Protein AF-A0A6B0ZQ86-F1 (afdb_monomer_lite)

Sequence (66 aa):
MSRLAEIQQAILVLPEAEQAQLREWFSELDWERWDRQIEADADEGALDFLVADALEAKEDGTLQEL

Structure (mmCIF, N/CA/C/O backbone):
data_AF-A0A6B0ZQ86-F1
#
_entry.id   AF-A0A6B0ZQ86-F1
#
loop_
_atom_site.group_PDB
_atom_site.id
_atom_site.type_symbol
_atom_site.label_atom_id
_atom_site.label_alt_id
_atom_site.label_comp_id
_atom_site.label_asym_id
_atom_site.label_entity_id
_atom_site.label_seq_id
_atom_site.pdbx_PDB_ins_code
_atom_site.Cartn_x
_atom_site.Cartn_y
_atom_site.Cartn_z
_atom_site.occupancy
_atom_site.B_iso_or_equiv
_atom_site.auth_seq_id
_atom_site.auth_comp_id
_atom_site.auth_asym_id
_atom_site.auth_atom_id
_atom_site.pdbx_PDB_model_num
ATOM 1 N N . MET A 1 1 ? 10.738 -22.717 -19.658 1.00 72.19 1 MET A N 1
ATOM 2 C CA . MET A 1 1 ? 10.890 -21.718 -18.578 1.00 72.19 1 MET A CA 1
ATOM 3 C C . MET A 1 1 ? 9.537 -21.520 -17.913 1.00 72.19 1 MET A C 1
ATOM 5 O O . MET A 1 1 ? 8.545 -21.947 -18.490 1.00 72.19 1 MET A O 1
ATOM 9 N N . SER A 1 2 ? 9.478 -20.980 -16.693 1.00 95.69 2 SER A N 1
ATOM 10 C CA . SER A 1 2 ? 8.191 -20.638 -16.075 1.00 95.69 2 SER A CA 1
ATOM 11 C C . SER A 1 2 ? 7.696 -19.292 -16.608 1.00 95.69 2 SER A C 1
ATOM 13 O O . SER A 1 2 ? 8.505 -18.425 -16.935 1.00 95.69 2 SER A O 1
ATOM 15 N N . ARG A 1 3 ? 6.374 -19.090 -16.619 1.00 95.94 3 ARG A N 1
ATOM 16 C CA . ARG A 1 3 ? 5.755 -17.803 -16.982 1.00 95.94 3 ARG A CA 1
ATOM 17 C C . ARG A 1 3 ? 6.319 -16.636 -16.162 1.00 95.94 3 ARG A C 1
ATOM 19 O O . ARG A 1 3 ? 6.501 -15.544 -16.682 1.00 95.94 3 ARG A O 1
ATOM 26 N N . LEU A 1 4 ? 6.616 -16.872 -14.883 1.00 95.81 4 LEU A N 1
ATOM 27 C CA . LEU A 1 4 ? 7.217 -15.862 -14.012 1.00 95.81 4 LEU A CA 1
ATOM 28 C C . LEU A 1 4 ? 8.625 -15.473 -14.482 1.00 95.81 4 LEU A C 1
ATOM 30 O O . LEU A 1 4 ? 8.929 -14.288 -14.562 1.00 95.81 4 LEU A O 1
ATOM 34 N N . ALA A 1 5 ? 9.459 -16.457 -14.829 1.00 96.38 5 ALA A N 1
ATOM 35 C CA . ALA A 1 5 ? 10.809 -16.195 -15.317 1.00 96.38 5 ALA A CA 1
ATOM 36 C C . ALA A 1 5 ? 10.797 -15.407 -16.639 1.00 96.38 5 ALA A C 1
ATOM 38 O O . ALA A 1 5 ? 11.636 -14.536 -16.844 1.00 96.38 5 ALA A O 1
ATOM 39 N N . GLU A 1 6 ? 9.829 -15.672 -17.519 1.00 96.81 6 GLU A N 1
ATOM 40 C CA . GLU A 1 6 ? 9.654 -14.931 -18.775 1.00 96.81 6 GLU A CA 1
ATOM 41 C C . GLU A 1 6 ? 9.272 -13.466 -18.528 1.00 96.81 6 GLU A C 1
ATOM 43 O O . GLU A 1 6 ? 9.853 -12.573 -19.139 1.00 96.81 6 GLU A O 1
ATOM 48 N N . ILE A 1 7 ? 8.360 -13.206 -17.585 1.00 95.88 7 ILE A N 1
ATOM 49 C CA . ILE A 1 7 ? 7.972 -11.842 -17.194 1.00 95.88 7 ILE A CA 1
ATOM 50 C C . ILE A 1 7 ? 9.158 -11.097 -16.572 1.00 95.88 7 ILE A C 1
ATOM 52 O O . ILE A 1 7 ? 9.415 -9.952 -16.928 1.00 95.88 7 ILE A O 1
ATOM 56 N N . GLN A 1 8 ? 9.918 -11.745 -15.685 1.00 95.75 8 GLN A N 1
ATOM 57 C CA . GLN A 1 8 ? 11.105 -11.139 -15.075 1.00 95.75 8 GLN A CA 1
ATOM 58 C C . GLN A 1 8 ? 12.141 -10.742 -16.130 1.00 95.75 8 GLN A C 1
ATOM 60 O O . GLN A 1 8 ? 12.657 -9.629 -16.088 1.00 95.75 8 GLN A O 1
ATOM 65 N N . GLN A 1 9 ? 12.403 -11.613 -17.108 1.00 96.31 9 GLN A N 1
ATOM 66 C CA . GLN A 1 9 ? 13.316 -11.289 -18.205 1.00 96.31 9 GLN A CA 1
ATOM 67 C C . GLN A 1 9 ? 12.790 -10.153 -19.084 1.00 96.31 9 GLN A C 1
ATOM 69 O O . GLN A 1 9 ? 13.563 -9.280 -19.466 1.00 96.31 9 GLN A O 1
ATOM 74 N N . ALA A 1 10 ? 11.484 -10.129 -19.367 1.00 96.19 10 ALA A N 1
ATOM 75 C CA . ALA A 1 10 ? 10.868 -9.038 -20.112 1.00 96.19 10 ALA A CA 1
ATOM 76 C C . ALA A 1 10 ? 11.032 -7.694 -19.388 1.00 96.19 10 ALA A C 1
ATOM 78 O O . ALA A 1 10 ? 11.369 -6.712 -20.033 1.00 96.19 10 ALA A O 1
ATOM 79 N N . ILE A 1 11 ? 10.876 -7.660 -18.059 1.00 96.19 11 ILE A N 1
ATOM 80 C CA . ILE A 1 11 ? 11.065 -6.445 -17.250 1.00 96.19 11 ILE A CA 1
ATOM 81 C C . ILE A 1 11 ? 12.523 -5.965 -17.291 1.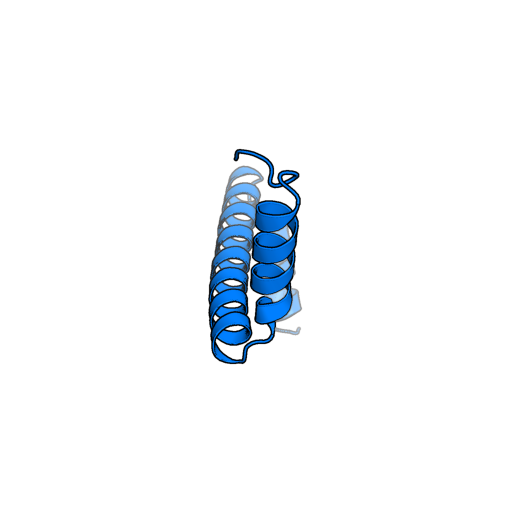00 96.19 11 ILE A C 1
ATOM 83 O O . ILE A 1 11 ? 12.769 -4.768 -17.418 1.00 96.19 11 ILE A O 1
ATOM 87 N N . LEU A 1 12 ? 13.494 -6.882 -17.215 1.00 96.00 12 LEU A N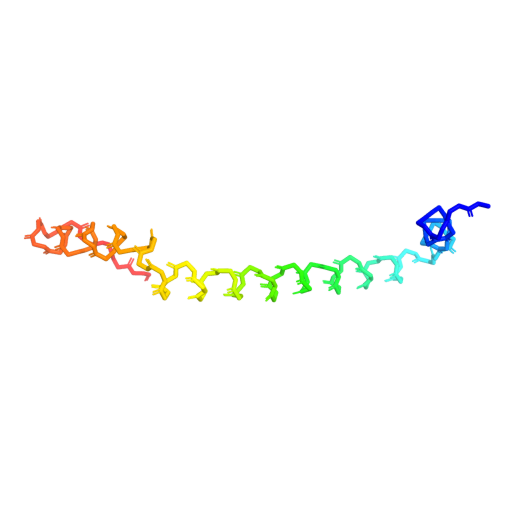 1
ATOM 88 C CA . LEU A 1 12 ? 14.922 -6.538 -17.189 1.00 96.00 12 LEU A CA 1
ATOM 89 C C . LEU A 1 12 ? 15.422 -5.875 -18.478 1.00 96.00 12 LEU A C 1
ATOM 91 O O . LEU A 1 12 ? 16.410 -5.145 -18.434 1.00 96.00 12 LEU A O 1
ATOM 95 N N . VAL A 1 13 ? 14.768 -6.130 -19.614 1.00 97.25 13 VAL A N 1
ATOM 96 C CA . VAL A 1 13 ? 15.141 -5.534 -20.906 1.00 97.25 13 VAL A CA 1
ATOM 97 C C . VAL A 1 13 ? 14.400 -4.229 -21.213 1.00 97.25 13 VAL A C 1
ATOM 99 O O . VAL A 1 13 ? 14.684 -3.608 -22.237 1.00 97.25 13 VAL A O 1
ATOM 102 N N . LEU A 1 14 ? 13.472 -3.796 -20.351 1.00 97.56 14 LEU A N 1
ATOM 103 C CA . LEU A 1 14 ? 12.756 -2.532 -20.530 1.00 97.56 14 LEU A CA 1
ATOM 104 C C . LEU A 1 14 ? 13.681 -1.326 -20.299 1.00 97.56 14 LEU A C 1
ATOM 106 O O . LEU A 1 14 ? 14.545 -1.373 -19.415 1.00 97.56 14 LEU A O 1
ATOM 110 N N . PRO A 1 15 ? 13.465 -0.207 -21.011 1.00 98.06 15 PRO A N 1
ATOM 111 C CA . PRO A 1 15 ? 14.061 1.077 -20.662 1.00 98.06 15 PRO A CA 1
ATOM 112 C C . PRO A 1 15 ? 13.713 1.497 -19.229 1.00 98.06 15 PRO A C 1
ATOM 114 O O . PRO A 1 15 ? 12.632 1.201 -18.724 1.00 98.06 15 PRO A O 1
ATOM 117 N N . GLU A 1 16 ? 14.594 2.265 -18.587 1.00 96.62 16 GLU A N 1
ATOM 118 C CA . GLU A 1 16 ? 14.411 2.709 -17.196 1.00 96.62 16 GLU A CA 1
ATOM 119 C C . GLU A 1 16 ? 13.083 3.453 -16.964 1.00 96.62 16 GLU A C 1
ATOM 121 O O . GLU A 1 16 ? 12.433 3.256 -15.937 1.00 96.62 16 GLU A O 1
ATOM 126 N N . ALA A 1 17 ? 12.636 4.249 -17.941 1.00 97.81 17 ALA A N 1
ATOM 127 C CA . ALA A 1 17 ? 11.354 4.951 -17.881 1.00 97.81 17 ALA A CA 1
ATOM 128 C C . ALA A 1 17 ? 10.152 3.990 -17.835 1.00 97.81 17 ALA A C 1
ATOM 130 O O . ALA A 1 17 ? 9.215 4.208 -17.071 1.00 97.81 17 ALA A O 1
ATOM 131 N N . GLU A 1 18 ? 10.189 2.905 -18.608 1.00 97.81 18 GLU A N 1
ATOM 132 C CA . GLU A 1 18 ? 9.126 1.895 -18.618 1.00 97.81 18 GLU A CA 1
ATOM 133 C C . GLU A 1 18 ? 9.171 1.032 -17.351 1.00 97.81 18 GLU A C 1
ATOM 135 O O . GLU A 1 18 ? 8.130 0.684 -16.798 1.00 97.81 18 GLU A O 1
ATOM 140 N N . GLN A 1 19 ? 10.367 0.758 -16.815 1.00 97.06 19 GLN A N 1
ATOM 141 C CA . GLN A 1 19 ? 10.498 0.124 -15.500 1.00 97.06 19 GLN A CA 1
ATOM 142 C C . GLN A 1 19 ? 9.911 0.998 -14.384 1.00 97.06 19 GLN A C 1
ATOM 144 O O . GLN A 1 19 ? 9.314 0.472 -13.446 1.00 97.06 19 GLN A O 1
ATOM 149 N N . ALA A 1 20 ? 10.073 2.323 -14.463 1.00 96.88 20 ALA A N 1
ATOM 150 C CA . ALA A 1 20 ? 9.483 3.251 -13.503 1.00 96.88 20 ALA A CA 1
ATOM 151 C C . ALA A 1 20 ? 7.948 3.233 -13.565 1.00 96.88 20 ALA A C 1
ATOM 153 O O . ALA A 1 20 ? 7.319 3.066 -12.523 1.00 96.88 20 ALA A O 1
ATOM 154 N N . GLN A 1 21 ? 7.367 3.294 -14.768 1.00 97.81 21 GLN A N 1
ATOM 155 C CA . GLN A 1 21 ? 5.915 3.171 -14.964 1.00 97.81 21 GLN A CA 1
ATOM 156 C C . GLN A 1 21 ? 5.377 1.832 -14.444 1.00 97.81 21 GLN A C 1
ATOM 158 O O . GLN A 1 21 ? 4.331 1.782 -13.805 1.00 97.81 21 GLN A O 1
ATOM 163 N N . LEU A 1 22 ? 6.112 0.735 -14.660 1.00 97.19 22 LEU A N 1
ATOM 164 C CA . LEU A 1 22 ? 5.714 -0.580 -14.160 1.00 97.19 22 LEU A CA 1
ATOM 165 C C . LEU A 1 22 ? 5.724 -0.647 -12.627 1.00 97.19 22 LEU A C 1
ATOM 167 O O . LEU A 1 22 ? 4.843 -1.274 -12.045 1.00 97.19 22 LEU A O 1
ATOM 171 N N . ARG A 1 23 ? 6.696 -0.004 -11.965 1.00 96.50 23 ARG A N 1
ATOM 172 C CA . ARG A 1 23 ? 6.720 0.093 -10.495 1.00 96.50 23 ARG A CA 1
ATOM 173 C C . ARG A 1 23 ? 5.551 0.911 -9.956 1.00 96.50 23 ARG A C 1
ATOM 175 O O . ARG A 1 23 ? 4.973 0.517 -8.948 1.00 96.50 23 ARG A O 1
ATOM 182 N N . GLU A 1 24 ? 5.223 2.021 -10.608 1.00 97.94 24 GLU A N 1
ATOM 183 C CA . GLU A 1 24 ? 4.084 2.870 -10.241 1.00 97.94 24 GLU A CA 1
ATOM 184 C C . GLU A 1 24 ? 2.774 2.085 -10.333 1.00 97.94 24 GLU A C 1
ATOM 186 O O . GLU A 1 24 ? 2.108 1.893 -9.319 1.00 97.94 24 GLU A O 1
ATOM 191 N N . TRP A 1 25 ? 2.497 1.491 -11.494 1.00 97.56 25 TRP A N 1
ATOM 192 C CA . TRP A 1 25 ? 1.314 0.658 -11.704 1.00 97.56 25 TRP A CA 1
ATOM 193 C C . TRP A 1 25 ? 1.213 -0.512 -10.711 1.00 97.56 25 TRP A C 1
ATOM 195 O O . TRP A 1 25 ? 0.138 -0.815 -10.197 1.00 97.56 25 TRP A O 1
ATOM 205 N N . PHE A 1 26 ? 2.327 -1.191 -10.416 1.00 96.69 26 PHE A N 1
ATOM 206 C CA . PHE A 1 26 ? 2.304 -2.297 -9.456 1.00 96.69 26 PHE A CA 1
ATOM 207 C C . PHE A 1 26 ? 2.004 -1.808 -8.033 1.00 96.69 26 PHE A C 1
ATOM 209 O O . PHE A 1 26 ? 1.311 -2.491 -7.284 1.00 96.69 26 PHE A O 1
ATOM 216 N N . SER A 1 27 ? 2.488 -0.614 -7.679 1.00 97.56 27 SER A N 1
ATOM 217 C CA . SER A 1 27 ? 2.200 0.007 -6.385 1.00 97.56 27 SER A CA 1
ATOM 218 C C . SER A 1 27 ? 0.722 0.386 -6.280 1.00 97.56 27 SER A C 1
ATOM 220 O O . SER A 1 27 ? 0.106 0.110 -5.258 1.00 97.56 27 SER A O 1
ATOM 222 N N . GLU A 1 28 ? 0.129 0.949 -7.337 1.00 98.00 28 GLU A N 1
ATOM 223 C CA . GLU A 1 28 ? -1.316 1.223 -7.416 1.00 98.00 28 GLU A CA 1
ATOM 224 C C . GLU A 1 28 ? -2.149 -0.052 -7.243 1.00 98.00 28 GLU A C 1
ATOM 226 O O . GLU A 1 28 ? -3.106 -0.069 -6.475 1.00 98.00 28 GLU A O 1
ATOM 231 N N .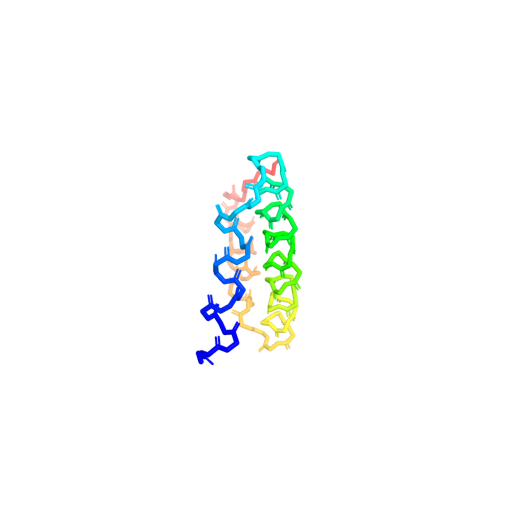 LEU A 1 29 ? -1.748 -1.153 -7.884 1.00 97.25 29 LEU A N 1
ATOM 232 C CA . LEU A 1 29 ? -2.431 -2.439 -7.733 1.00 97.25 29 LEU A CA 1
ATOM 233 C C . LEU A 1 29 ? -2.392 -2.959 -6.289 1.00 97.25 29 LEU A C 1
ATOM 235 O O . LEU A 1 29 ? -3.351 -3.580 -5.824 1.00 97.25 29 LEU A O 1
ATOM 239 N N . ASP A 1 30 ? -1.278 -2.756 -5.589 1.00 97.88 30 ASP A N 1
ATOM 240 C CA . ASP A 1 30 ? -1.163 -3.133 -4.184 1.00 97.88 30 ASP A CA 1
ATOM 241 C C . ASP A 1 30 ? -1.988 -2.204 -3.281 1.00 97.88 30 ASP A C 1
ATOM 243 O O . ASP A 1 30 ? -2.631 -2.704 -2.357 1.00 97.88 30 ASP A O 1
ATOM 247 N N . TRP A 1 31 ? -2.087 -0.906 -3.596 1.00 97.88 31 TRP A N 1
ATOM 248 C CA . TRP A 1 31 ? -3.023 0.009 -2.929 1.00 97.88 31 TRP A CA 1
ATOM 249 C C . TRP A 1 31 ? -4.479 -0.441 -3.094 1.00 97.88 31 TRP A C 1
ATOM 251 O O . TRP A 1 31 ? -5.177 -0.597 -2.100 1.00 97.88 31 TRP A O 1
ATOM 261 N N . GLU A 1 32 ? -4.918 -0.787 -4.308 1.00 97.75 32 GLU A N 1
ATOM 262 C CA . GLU A 1 32 ? -6.282 -1.292 -4.553 1.00 97.75 32 GLU A CA 1
ATOM 263 C C . GLU A 1 32 ? -6.590 -2.609 -3.816 1.00 97.75 32 GLU A C 1
ATOM 265 O O . GLU A 1 32 ? -7.745 -2.953 -3.544 1.00 97.75 32 GLU A O 1
ATOM 270 N N . ARG A 1 33 ? -5.571 -3.433 -3.555 1.00 97.50 33 ARG A N 1
ATOM 271 C CA . ARG A 1 33 ? -5.729 -4.641 -2.731 1.00 97.50 33 ARG A CA 1
ATOM 272 C C . ARG A 1 33 ? -5.842 -4.284 -1.262 1.00 97.50 33 ARG A C 1
ATOM 274 O O . ARG A 1 33 ? -6.646 -4.902 -0.572 1.00 97.50 33 ARG A O 1
ATOM 281 N N . TRP A 1 34 ? -5.044 -3.324 -0.813 1.00 97.81 34 TRP A N 1
ATOM 282 C CA . TRP A 1 34 ? -5.052 -2.864 0.563 1.00 97.81 34 TRP A CA 1
ATOM 283 C C . TRP A 1 34 ? -6.378 -2.195 0.920 1.00 97.81 34 TRP A C 1
ATOM 285 O O . TRP A 1 34 ? -6.960 -2.558 1.934 1.00 97.81 34 TRP A O 1
ATOM 295 N N . ASP A 1 35 ? -6.922 -1.351 0.041 1.00 97.94 35 ASP A N 1
ATOM 296 C CA . ASP A 1 35 ? -8.246 -0.742 0.217 1.00 97.94 35 ASP A CA 1
ATOM 297 C C . ASP A 1 35 ? -9.328 -1.812 0.408 1.00 97.94 35 ASP A C 1
ATOM 299 O O . ASP A 1 35 ? -10.062 -1.798 1.393 1.00 97.94 35 ASP A O 1
ATOM 303 N N . ARG A 1 36 ? -9.362 -2.819 -0.474 1.00 97.50 36 ARG A N 1
ATOM 304 C CA . ARG A 1 36 ? -10.320 -3.932 -0.359 1.00 97.50 36 ARG A CA 1
ATOM 305 C C . ARG A 1 36 ? -10.131 -4.760 0.905 1.00 97.50 36 ARG A C 1
ATOM 307 O O . ARG A 1 36 ? -11.102 -5.300 1.426 1.00 97.50 36 ARG A O 1
ATOM 314 N N . GLN A 1 37 ? -8.893 -4.917 1.365 1.00 97.69 37 GLN A N 1
ATOM 315 C CA . GLN A 1 37 ? -8.622 -5.629 2.606 1.00 97.69 37 GLN A CA 1
ATOM 316 C C . GLN A 1 37 ? -9.103 -4.823 3.815 1.00 97.69 37 GLN A C 1
ATOM 318 O O . GLN A 1 37 ? -9.745 -5.395 4.684 1.00 97.69 37 GLN A O 1
ATOM 323 N N . ILE A 1 38 ? -8.858 -3.511 3.847 1.00 96.94 38 ILE A N 1
ATOM 324 C CA . ILE A 1 38 ? -9.363 -2.629 4.907 1.00 96.94 38 ILE A CA 1
ATOM 325 C C . ILE A 1 38 ? -10.890 -2.664 4.955 1.00 96.94 38 ILE A C 1
ATOM 327 O O . ILE A 1 38 ? -11.452 -2.759 6.041 1.00 96.94 38 ILE A O 1
ATOM 331 N N . GLU A 1 39 ? -11.561 -2.606 3.802 1.00 97.50 39 GLU A N 1
ATOM 332 C CA . GLU A 1 39 ? -13.022 -2.708 3.728 1.00 97.50 39 GLU A CA 1
ATOM 333 C C . GLU A 1 39 ? -13.524 -4.035 4.310 1.00 97.50 39 GLU A C 1
ATOM 335 O O . GLU A 1 39 ? -14.428 -4.037 5.141 1.00 97.50 39 GLU A O 1
ATOM 340 N N . ALA A 1 40 ? -12.903 -5.157 3.934 1.00 97.75 40 ALA A N 1
ATOM 341 C CA . ALA A 1 40 ? -13.266 -6.467 4.469 1.00 97.75 40 ALA A CA 1
ATOM 342 C C . ALA A 1 40 ? -13.013 -6.569 5.984 1.00 97.75 40 ALA A C 1
ATOM 344 O O . ALA A 1 40 ? -13.886 -7.013 6.725 1.00 97.75 40 ALA A O 1
ATOM 345 N N . ASP A 1 41 ? -11.852 -6.112 6.454 1.00 97.62 41 ASP A N 1
ATOM 346 C CA . ASP A 1 41 ? -11.485 -6.117 7.873 1.00 97.62 41 ASP A CA 1
ATOM 347 C C . ASP A 1 41 ? -12.436 -5.220 8.693 1.00 97.62 41 ASP A C 1
ATOM 349 O O . ASP A 1 41 ? -12.785 -5.548 9.830 1.00 97.62 41 ASP A O 1
ATOM 353 N N . ALA A 1 42 ? -12.891 -4.100 8.121 1.00 96.00 42 ALA A N 1
ATOM 354 C CA . ALA A 1 42 ? -13.901 -3.236 8.726 1.00 96.00 42 ALA A CA 1
ATOM 355 C C . ALA A 1 42 ? -15.267 -3.934 8.815 1.00 96.00 42 ALA A C 1
ATOM 357 O O . ALA A 1 42 ? -15.885 -3.920 9.879 1.00 96.00 42 ALA A O 1
ATOM 358 N N . ASP A 1 43 ? -15.717 -4.583 7.738 1.00 96.56 43 ASP A N 1
ATOM 359 C CA . ASP A 1 43 ? -16.986 -5.322 7.707 1.00 96.56 43 ASP A CA 1
ATOM 360 C C . ASP A 1 43 ? -16.990 -6.521 8.674 1.00 96.56 43 ASP A C 1
ATOM 362 O O . ASP A 1 43 ? -18.029 -6.873 9.240 1.00 96.56 43 ASP A O 1
ATOM 366 N N . GLU A 1 44 ? -15.830 -7.141 8.897 1.00 97.75 44 GLU A N 1
ATOM 367 C CA . GLU A 1 44 ? -15.636 -8.229 9.863 1.00 97.75 44 GLU A CA 1
ATOM 368 C C . GLU A 1 44 ? -15.504 -7.739 11.321 1.00 97.75 44 GLU A C 1
ATOM 370 O O . GLU A 1 44 ? -15.466 -8.559 12.243 1.00 97.75 44 GLU A O 1
ATOM 375 N N . GLY A 1 45 ? -15.453 -6.422 11.552 1.00 96.69 45 GLY A N 1
ATOM 376 C CA . GLY A 1 45 ? -15.262 -5.812 12.874 1.00 96.69 45 GLY 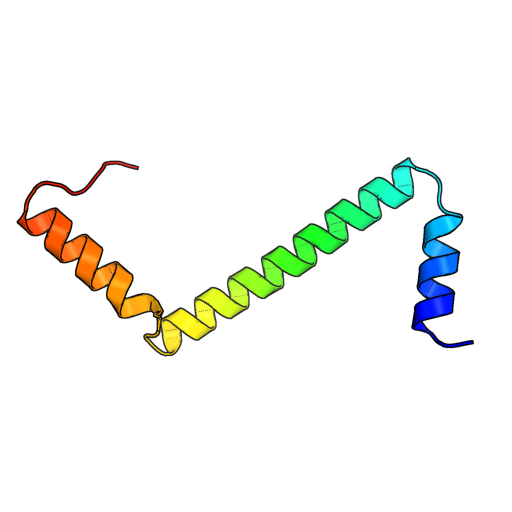A CA 1
ATOM 377 C C . GLY A 1 45 ? -13.829 -5.925 13.408 1.00 96.69 45 GLY A C 1
ATOM 378 O O . GLY A 1 45 ? -13.563 -5.625 14.573 1.00 96.69 45 GLY A O 1
ATOM 379 N N . ALA A 1 46 ? -12.868 -6.338 12.576 1.00 97.12 46 ALA A N 1
ATOM 380 C CA . ALA A 1 46 ? -11.465 -6.469 12.971 1.00 97.12 46 ALA A CA 1
ATOM 381 C C . ALA A 1 46 ? -10.829 -5.114 13.326 1.00 97.12 46 ALA A C 1
ATOM 383 O O . ALA A 1 46 ? -9.848 -5.070 14.068 1.00 97.12 46 ALA A O 1
ATOM 384 N N . LEU A 1 47 ? -11.400 -4.013 12.825 1.00 96.31 47 LEU A N 1
ATOM 385 C CA . LEU A 1 47 ? -10.944 -2.644 13.076 1.00 96.31 47 LEU A CA 1
ATOM 386 C C . LEU A 1 47 ? -11.725 -1.923 14.191 1.00 96.31 47 LEU A C 1
ATOM 388 O O . LEU A 1 47 ? -11.407 -0.775 14.503 1.00 96.31 47 LEU A O 1
ATOM 392 N N . ASP A 1 48 ? -12.693 -2.579 14.843 1.00 95.94 48 ASP A N 1
ATOM 393 C CA . ASP A 1 48 ? -13.544 -1.961 15.876 1.00 95.94 48 ASP A CA 1
ATOM 394 C C . ASP A 1 48 ? -12.744 -1.431 17.075 1.00 95.94 48 ASP A C 1
ATOM 396 O O . ASP A 1 48 ? -13.133 -0.447 17.707 1.00 95.94 48 ASP A O 1
ATOM 400 N N . PHE A 1 49 ? -11.594 -2.044 17.375 1.00 95.50 49 PHE A N 1
ATOM 401 C CA . PHE A 1 49 ? -10.714 -1.585 18.451 1.00 95.50 49 PHE A CA 1
ATOM 402 C C . PHE A 1 49 ? -10.197 -0.160 18.209 1.00 95.50 49 PHE A C 1
ATOM 404 O O . PHE A 1 49 ? -10.091 0.609 19.154 1.00 95.50 49 PHE A O 1
ATOM 411 N N . LEU A 1 50 ? -9.965 0.237 16.951 1.00 94.62 50 LEU A N 1
ATOM 412 C CA . LEU A 1 50 ? -9.534 1.599 16.617 1.00 94.62 50 LEU A CA 1
ATOM 413 C C . LEU A 1 50 ? -10.635 2.621 16.914 1.00 94.62 50 LEU A C 1
ATOM 415 O O . LEU A 1 50 ? -10.354 3.742 17.336 1.00 94.62 50 LEU A O 1
ATOM 419 N N . VAL A 1 51 ? -11.898 2.235 16.706 1.00 93.00 51 VAL A N 1
ATOM 420 C CA . VAL A 1 51 ? -13.053 3.070 17.055 1.00 93.00 51 VAL A CA 1
ATOM 421 C C . VAL A 1 51 ? -13.164 3.200 18.571 1.00 93.00 51 VAL A C 1
ATOM 423 O O . VAL A 1 51 ? -13.380 4.305 19.066 1.00 93.00 51 VAL A O 1
ATOM 426 N N . ALA A 1 52 ? -12.991 2.100 19.307 1.00 95.44 52 ALA A N 1
ATOM 427 C CA . ALA A 1 52 ? -13.002 2.113 20.767 1.00 95.44 52 ALA A CA 1
ATOM 428 C C . ALA A 1 52 ? -11.895 3.017 21.335 1.00 95.44 52 ALA A C 1
ATOM 430 O O . ALA A 1 52 ? -12.197 3.905 22.131 1.00 95.44 52 ALA A O 1
ATOM 431 N N . ASP A 1 53 ? -10.661 2.869 20.850 1.00 94.50 53 ASP A N 1
ATOM 432 C CA . ASP A 1 53 ? -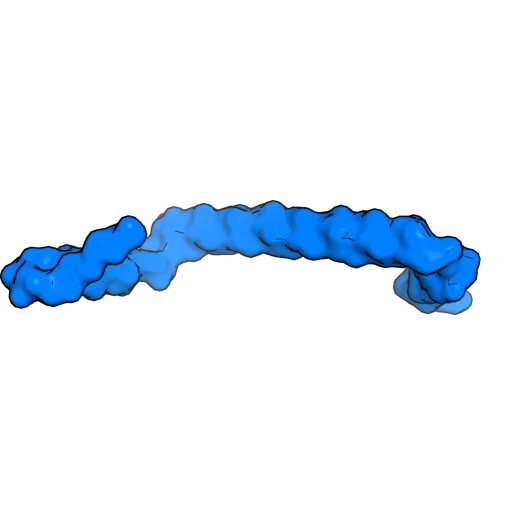9.514 3.685 21.260 1.00 94.50 53 ASP A CA 1
ATOM 433 C C . ASP A 1 53 ? -9.761 5.178 20.980 1.00 94.50 53 ASP A C 1
ATOM 435 O O . ASP A 1 53 ? -9.481 6.042 21.813 1.00 94.50 53 ASP A O 1
ATOM 439 N N . ALA A 1 54 ? -10.335 5.507 19.817 1.00 93.88 54 ALA A N 1
ATOM 440 C CA . ALA A 1 54 ? -10.666 6.887 19.469 1.00 93.88 54 ALA A CA 1
ATOM 441 C C . ALA A 1 54 ? -11.763 7.480 20.371 1.00 93.88 54 ALA A C 1
ATOM 443 O O . ALA A 1 54 ? -11.731 8.676 20.681 1.00 93.88 54 ALA A O 1
ATOM 444 N N . LEU A 1 55 ? -12.738 6.670 20.793 1.00 95.31 55 LEU A N 1
ATOM 445 C CA . LEU A 1 55 ? -13.775 7.091 21.736 1.00 95.31 55 LEU A CA 1
ATOM 446 C C . LEU A 1 55 ? -13.199 7.312 23.138 1.00 95.31 55 LEU A C 1
ATOM 448 O O . LEU A 1 55 ? -13.490 8.346 23.733 1.00 95.31 55 LEU A O 1
ATOM 452 N N . GLU A 1 56 ? -12.343 6.413 23.624 1.00 96.38 56 GLU A N 1
ATOM 453 C CA . GLU A 1 56 ? -11.656 6.564 24.914 1.00 96.38 56 GLU A CA 1
ATOM 454 C C . GLU A 1 56 ? -10.785 7.829 24.927 1.00 96.38 56 GLU A C 1
ATOM 456 O O . GLU A 1 56 ? -10.940 8.689 25.793 1.00 96.38 56 GLU A O 1
ATOM 461 N N . ALA A 1 57 ? -9.966 8.039 23.891 1.00 95.44 57 ALA A N 1
ATOM 462 C CA . ALA A 1 57 ? -9.150 9.247 23.766 1.00 95.44 57 ALA A CA 1
ATOM 463 C C . ALA A 1 57 ? -9.996 10.533 23.731 1.00 95.44 57 ALA A C 1
ATOM 465 O O . ALA A 1 57 ? -9.577 11.587 24.223 1.00 95.44 57 ALA A O 1
ATOM 466 N N . LYS A 1 58 ? -11.200 10.472 23.150 1.00 94.62 58 LYS A N 1
ATOM 467 C CA . LYS A 1 58 ? -12.140 11.597 23.137 1.00 94.62 58 LYS A CA 1
ATOM 468 C C . LYS A 1 58 ? -12.708 11.881 24.525 1.00 94.62 58 LYS A C 1
ATOM 470 O O . LYS A 1 58 ? -12.823 13.052 24.886 1.00 94.62 58 LYS A O 1
ATOM 475 N N . GLU A 1 59 ? -13.072 10.847 25.275 1.00 95.69 59 GLU A N 1
ATOM 476 C CA . GLU A 1 59 ? -13.558 10.976 26.654 1.00 95.69 59 GLU A CA 1
ATOM 477 C C . GLU A 1 59 ? -12.473 11.540 27.580 1.00 95.69 59 GLU A C 1
ATOM 479 O O . GLU A 1 59 ? -12.747 12.446 28.370 1.00 95.69 59 GLU A O 1
ATOM 484 N N . ASP A 1 60 ? -11.230 11.101 27.392 1.00 96.00 60 ASP A N 1
ATOM 485 C CA . ASP A 1 60 ? -10.065 11.561 28.149 1.00 96.00 60 ASP A CA 1
ATOM 486 C C . ASP A 1 60 ? -9.548 12.943 27.714 1.00 96.00 60 ASP A C 1
ATOM 488 O O . ASP A 1 60 ? -8.651 13.512 28.342 1.00 96.00 60 ASP A O 1
ATOM 492 N N . GLY A 1 61 ? -10.094 13.508 26.632 1.00 95.00 61 GLY A N 1
ATOM 493 C CA . GLY A 1 61 ? -9.657 14.790 26.078 1.00 95.00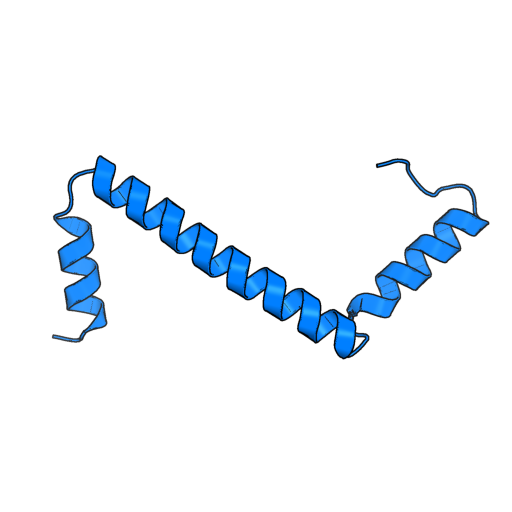 61 GLY A CA 1
ATOM 494 C C . GLY A 1 61 ? -8.242 14.761 25.486 1.00 95.00 61 GLY A C 1
ATOM 495 O O . GLY A 1 61 ? -7.606 15.808 25.370 1.00 95.00 61 GLY A O 1
ATOM 496 N N . THR A 1 62 ? -7.742 13.577 25.127 1.00 95.81 62 THR A N 1
ATOM 497 C CA . THR A 1 62 ? -6.416 13.355 24.527 1.00 95.81 62 THR A CA 1
ATOM 498 C C . THR A 1 62 ? -6.470 13.102 23.019 1.00 95.81 62 THR A C 1
ATOM 500 O O . THR A 1 62 ? -5.419 12.984 22.385 1.00 95.81 62 THR A O 1
ATOM 503 N N . LEU A 1 63 ? -7.672 13.053 22.431 1.00 93.44 63 LEU A N 1
ATOM 504 C CA . LEU A 1 63 ? -7.869 12.907 20.990 1.00 93.44 63 LEU A CA 1
ATOM 505 C C . LEU A 1 63 ? -7.128 14.013 20.221 1.00 93.44 63 LEU A C 1
ATOM 507 O O . LEU A 1 63 ? -7.358 15.202 20.444 1.00 93.44 63 LEU A O 1
ATOM 511 N N . GLN A 1 64 ? -6.246 13.608 19.307 1.00 87.19 64 GLN A N 1
ATOM 512 C CA . GLN A 1 64 ? -5.467 14.527 18.480 1.00 87.19 64 GLN A CA 1
ATOM 513 C C . GLN A 1 64 ? -6.275 15.008 17.268 1.00 87.19 64 GLN A C 1
ATOM 515 O O . GLN A 1 64 ? -7.051 14.249 16.688 1.00 87.19 64 GLN A O 1
ATOM 520 N N . GLU A 1 65 ? -6.078 16.270 16.880 1.00 82.75 65 GLU A N 1
ATOM 521 C CA . GLU A 1 65 ? -6.574 16.786 15.600 1.00 82.75 65 GLU A CA 1
ATOM 522 C C . GLU A 1 65 ? -5.716 16.243 14.445 1.00 82.75 65 GLU A C 1
ATOM 524 O O . GLU A 1 65 ? -4.506 16.055 14.605 1.00 82.75 65 GLU A O 1
ATOM 529 N N . LEU A 1 66 ? -6.371 15.961 13.313 1.00 75.31 66 LEU A N 1
ATOM 530 C CA . LEU A 1 66 ? -5.763 15.426 12.086 1.00 75.31 66 LEU A CA 1
ATOM 531 C C . LEU A 1 66 ? -4.925 16.470 11.338 1.00 75.31 66 LEU A C 1
ATOM 533 O O . LEU A 1 66 ? -5.382 17.633 11.236 1.00 75.31 66 LEU A O 1
#

pLDDT: mean 95.5, std 4.5, range [72.19, 98.06]

Radius of gyration: 20.67 Å; chains: 1; bounding box: 32×38×49 Å

Foldseek 3Di:
DDPVVVVVVVLVPDDPVVVVVVVVVVVVVVVVVVVVVVVVCVVVCVCVVVVVVQVVCVVVVNRDDD

Secondary structure (DSSP, 8-state):
--HHHHHHHHHHTS-HHHHHHHHHHHHHHHHHHHHHHHHHHHHTTTTHHHHHHHHHHHHTT-PPP-